Protein AF-A0A0B8Q666-F1 (afdb_monomer_lite)

Secondary structure (DSSP, 8-state):
----------------TT-EEEEESSGGGGGGGGSTTEEEEEE-PPPPHHHHHHHHHHHHH-TT-EEEEEE-GGGHHHHHHHHTTT-S-HHHHHHHHHHHHHHHHHTT-S-EEEEEEEE-SPPP-------SS--EEEE-SS-SSSS---EEEEEE-

pLDDT: mean 77.63, std 21.05, range [31.06, 95.81]

Organism: NCBI:txid1481914

Sequence (157 aa):
MTNLATTEQALDTDLSENSTFAIGESPATLSDIYKEGTNIAVWKRPVHSELESAVDDFLAANPNFEKSLVVTPDELAEELIKVSNGTAPKPLVQDIELLVEMFSCLFELKKVGVRLTSLDVAMCPRFHVDHVPCRLVSTYHGVAPSGWHTQMWTELN

Radius of gyration: 20.59 Å; chains: 1; bounding box: 36×51×74 Å

InterPro domains:
  IPR014955 Protein of unknown function DUF1826 [PF08856] (25-146)

Structure (mmCIF, N/CA/C/O backbone):
data_AF-A0A0B8Q666-F1
#
_entry.id   AF-A0A0B8Q666-F1
#
loop_
_atom_site.group_PDB
_atom_site.id
_atom_site.type_symbol
_atom_site.label_atom_id
_atom_site.label_alt_id
_atom_site.label_comp_id
_atom_site.label_asym_id
_atom_site.label_entity_id
_atom_site.label_seq_id
_atom_site.pdbx_PDB_ins_code
_atom_site.Cartn_x
_atom_site.Cartn_y
_atom_site.Cartn_z
_atom_site.occupancy
_atom_site.B_iso_or_equiv
_atom_site.auth_seq_id
_atom_site.auth_comp_id
_atom_site.auth_asym_id
_atom_site.auth_atom_id
_atom_site.pdbx_PDB_model_num
ATOM 1 N N . MET A 1 1 ? -19.193 -40.852 56.423 1.00 37.38 1 MET A N 1
ATOM 2 C CA . MET A 1 1 ? -17.754 -40.564 56.275 1.00 37.38 1 MET A CA 1
ATOM 3 C C . MET A 1 1 ? -17.615 -39.387 55.336 1.00 37.38 1 MET A C 1
ATOM 5 O O . MET A 1 1 ? -18.378 -39.277 54.388 1.00 37.38 1 MET A O 1
ATOM 9 N N . THR A 1 2 ? -16.746 -38.479 55.737 1.00 34.31 2 THR A N 1
ATOM 10 C CA . THR A 1 2 ? -16.604 -37.077 55.352 1.00 34.31 2 THR A CA 1
ATOM 11 C C . THR A 1 2 ? -15.705 -36.895 54.121 1.00 34.31 2 THR A C 1
ATOM 13 O O . THR A 1 2 ? -14.897 -37.777 53.840 1.00 34.31 2 THR A O 1
ATOM 16 N N . ASN A 1 3 ? -15.777 -35.681 53.551 1.00 31.06 3 ASN A N 1
ATOM 17 C CA . ASN A 1 3 ? -14.764 -34.943 52.764 1.00 31.06 3 ASN A CA 1
ATOM 18 C C . ASN A 1 3 ? -14.725 -35.179 51.247 1.00 31.06 3 ASN A C 1
ATOM 20 O O . ASN A 1 3 ? -14.894 -36.302 50.799 1.00 31.06 3 ASN A O 1
ATOM 24 N N . LEU A 1 4 ? -14.401 -34.202 50.391 1.00 36.69 4 LEU A N 1
ATOM 25 C CA . LEU A 1 4 ? -14.348 -32.723 50.385 1.00 36.69 4 LEU A CA 1
ATOM 26 C C . LEU A 1 4 ? -14.045 -32.347 48.913 1.00 36.69 4 LEU A C 1
ATOM 28 O O . LEU A 1 4 ? -13.553 -33.175 48.152 1.00 36.69 4 LEU A O 1
ATOM 32 N N . ALA A 1 5 ? -14.364 -31.107 48.555 1.00 40.53 5 ALA A N 1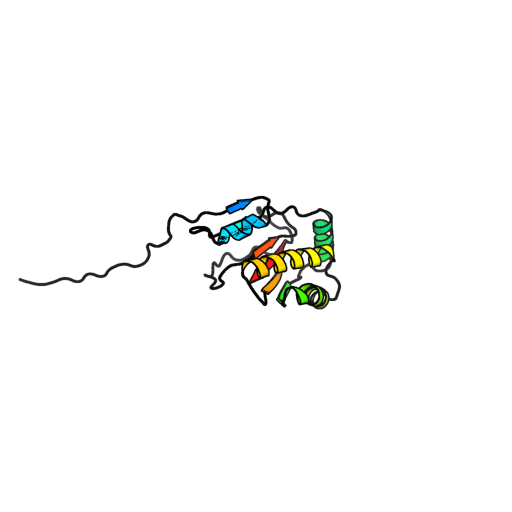
ATOM 33 C CA . ALA A 1 5 ? -14.154 -30.421 47.278 1.00 40.53 5 ALA A CA 1
ATOM 34 C C . ALA A 1 5 ? -12.832 -30.696 46.529 1.00 40.53 5 ALA A C 1
ATOM 36 O O . ALA A 1 5 ? -11.796 -30.791 47.175 1.00 40.53 5 ALA A O 1
ATOM 37 N N . THR A 1 6 ? -12.882 -30.603 45.190 1.00 33.69 6 THR A N 1
ATOM 38 C CA . THR A 1 6 ? -11.981 -29.723 44.418 1.00 33.69 6 THR A CA 1
ATOM 39 C C . THR A 1 6 ? -12.714 -29.175 43.191 1.00 33.69 6 THR A C 1
ATOM 41 O O . THR A 1 6 ? -13.216 -29.920 42.353 1.00 33.69 6 THR A O 1
ATOM 44 N N . THR A 1 7 ? -12.774 -27.849 43.137 1.00 42.53 7 THR A N 1
ATOM 45 C CA . THR A 1 7 ? -13.121 -27.001 41.995 1.00 42.53 7 THR A CA 1
ATOM 46 C C . THR A 1 7 ? -11.865 -26.769 41.156 1.00 42.53 7 THR A C 1
ATOM 48 O O . THR A 1 7 ? -10.872 -26.333 41.723 1.00 42.53 7 THR A O 1
ATOM 51 N N . GLU A 1 8 ? -11.935 -26.959 39.839 1.00 38.91 8 GLU A N 1
ATOM 52 C CA . GLU A 1 8 ? -11.055 -26.345 38.819 1.00 38.91 8 GLU A CA 1
ATOM 53 C C . GLU A 1 8 ? -11.942 -26.182 37.566 1.00 38.91 8 GLU A C 1
ATOM 55 O O . GLU A 1 8 ? -12.291 -27.161 36.919 1.00 38.91 8 GLU A O 1
ATOM 60 N N . GLN A 1 9 ? -12.705 -25.101 37.393 1.00 34.03 9 GLN A N 1
ATOM 61 C CA . GLN A 1 9 ? -12.351 -23.761 36.904 1.00 34.03 9 GLN A CA 1
ATOM 62 C C . GLN A 1 9 ? -11.555 -23.728 35.581 1.00 34.03 9 GLN A C 1
ATOM 64 O O . GLN A 1 9 ? -10.336 -23.795 35.575 1.00 34.03 9 GLN A O 1
ATOM 69 N N . ALA A 1 10 ? -12.336 -23.581 34.501 1.00 41.12 10 ALA A N 1
ATOM 70 C CA . ALA A 1 10 ? -12.175 -22.739 33.306 1.00 41.12 10 ALA A CA 1
ATOM 71 C C . ALA A 1 10 ? -10.825 -22.664 32.571 1.00 41.12 10 ALA A C 1
ATOM 73 O O . ALA A 1 10 ? -9.843 -22.177 33.115 1.00 41.12 10 ALA A O 1
ATOM 74 N N . LEU A 1 11 ? -10.871 -22.926 31.259 1.00 33.66 11 LEU A N 1
ATOM 75 C CA . LEU A 1 11 ? -10.237 -22.078 30.246 1.00 33.66 11 LEU A CA 1
ATOM 76 C C . LEU A 1 11 ? -10.885 -22.308 28.873 1.00 33.66 11 LEU A C 1
ATOM 78 O O . LEU A 1 11 ? -11.288 -23.421 28.546 1.00 33.66 11 LEU A O 1
ATOM 82 N N . ASP A 1 12 ? -10.935 -21.222 28.107 1.00 34.91 12 ASP A N 1
ATOM 83 C CA . ASP A 1 12 ? -11.310 -21.118 26.695 1.00 34.91 12 ASP A CA 1
ATOM 84 C C . ASP A 1 12 ? -12.804 -21.014 26.358 1.00 34.91 12 ASP A C 1
ATOM 86 O O . ASP A 1 12 ? -13.412 -21.799 25.634 1.00 34.91 12 ASP A O 1
ATOM 90 N N . THR A 1 13 ? -13.406 -19.935 26.849 1.00 45.66 13 THR A N 1
ATOM 91 C CA . THR A 1 13 ? -14.532 -19.298 26.161 1.00 45.66 13 THR A CA 1
ATOM 92 C C . THR A 1 13 ? -14.262 -17.802 26.110 1.00 45.66 13 THR A C 1
ATOM 94 O O . THR A 1 13 ? -14.717 -17.070 26.980 1.00 45.66 13 THR A O 1
ATOM 97 N N . ASP A 1 14 ? -13.477 -17.354 25.130 1.00 42.47 14 ASP A N 1
ATOM 98 C CA . ASP A 1 14 ? -13.500 -15.946 24.716 1.00 42.47 14 ASP A CA 1
ATOM 99 C C . ASP A 1 14 ? -13.114 -15.780 23.238 1.00 42.47 14 ASP A C 1
ATOM 101 O O . ASP A 1 14 ? -12.112 -15.174 22.871 1.00 42.47 14 ASP A O 1
ATOM 105 N N . LEU A 1 15 ? -13.922 -16.364 22.355 1.00 46.28 15 LEU A N 1
ATOM 106 C CA . LEU A 1 15 ? -14.102 -15.803 21.020 1.00 46.28 15 LEU A CA 1
ATOM 107 C C . LEU A 1 15 ? -15.402 -15.012 21.092 1.00 46.28 15 LEU A C 1
ATOM 109 O O . LEU A 1 15 ? -16.476 -15.555 20.841 1.00 46.28 15 LEU A O 1
ATOM 113 N N . SER A 1 16 ? -15.309 -13.765 21.552 1.00 45.19 16 SER A N 1
ATOM 114 C CA . SER A 1 16 ? -16.461 -12.872 21.649 1.00 45.19 16 SER A CA 1
ATOM 115 C C . SER A 1 16 ? -17.228 -12.827 20.318 1.00 45.19 16 SER A C 1
ATOM 117 O O . SER A 1 16 ? -16.679 -12.551 19.251 1.00 45.19 16 SER A O 1
ATOM 119 N N . GLU A 1 17 ? -18.529 -13.110 20.393 1.00 48.44 17 GLU A N 1
ATOM 120 C CA . GLU A 1 17 ? -19.491 -13.199 19.283 1.00 48.44 17 GLU A CA 1
ATOM 121 C C . GLU A 1 17 ? -19.784 -11.847 18.589 1.00 48.44 17 GLU A C 1
ATOM 123 O O . GLU A 1 17 ? -20.829 -11.684 17.968 1.00 48.44 17 GLU A O 1
ATOM 128 N N . ASN A 1 18 ? -18.878 -10.865 18.656 1.00 49.91 18 ASN A N 1
ATOM 129 C CA . ASN A 1 18 ? -19.129 -9.488 18.215 1.00 49.91 18 ASN A CA 1
ATOM 130 C C . ASN A 1 18 ? -18.019 -8.891 17.330 1.00 49.91 18 ASN A C 1
ATOM 132 O O . ASN A 1 18 ? -17.858 -7.674 17.279 1.00 49.91 18 ASN A O 1
ATOM 136 N N . SER A 1 19 ? -17.269 -9.725 16.601 1.00 56.12 19 SER A N 1
ATOM 137 C CA . SER A 1 19 ? -16.397 -9.250 15.516 1.00 56.12 19 SER A CA 1
ATOM 138 C C . SER A 1 19 ? -17.248 -8.550 14.450 1.00 56.12 19 SER A C 1
ATOM 140 O O . SER A 1 19 ? -17.951 -9.181 13.660 1.00 56.12 19 SER A O 1
ATOM 142 N N . THR A 1 20 ? -17.197 -7.222 14.440 1.00 78.00 20 THR A N 1
ATOM 143 C CA . THR A 1 20 ? -17.767 -6.390 13.385 1.00 78.00 20 THR A CA 1
ATOM 144 C C . THR A 1 20 ? -16.679 -6.038 12.376 1.00 78.00 20 THR A C 1
ATOM 146 O O . THR A 1 20 ? -15.519 -5.853 12.733 1.00 78.00 20 THR A O 1
ATOM 149 N N . PHE A 1 21 ? -17.034 -5.938 11.100 1.00 84.69 21 PHE A N 1
ATOM 150 C CA . PHE A 1 21 ? -16.138 -5.436 10.059 1.00 84.69 21 PHE A CA 1
ATOM 151 C C . PHE A 1 21 ? -16.741 -4.172 9.443 1.00 84.69 21 PHE A C 1
ATOM 153 O O . PHE A 1 21 ? -17.959 -4.065 9.288 1.00 84.69 21 PHE A O 1
ATOM 160 N N . ALA A 1 22 ? -15.894 -3.210 9.087 1.00 89.31 22 ALA A N 1
ATOM 161 C CA . ALA A 1 22 ? -16.301 -1.985 8.408 1.00 89.31 22 ALA A CA 1
ATOM 162 C C . ALA A 1 22 ? -15.971 -2.077 6.915 1.00 89.31 22 ALA A C 1
ATOM 164 O O . ALA A 1 22 ? -14.907 -2.566 6.546 1.00 89.31 22 ALA A O 1
ATOM 165 N N . ILE A 1 23 ? -16.867 -1.606 6.043 1.00 92.94 23 ILE A N 1
ATOM 166 C CA . ILE A 1 23 ? -16.637 -1.539 4.591 1.00 92.94 23 ILE A CA 1
ATOM 167 C C . ILE A 1 23 ? -17.123 -0.191 4.069 1.00 92.94 23 ILE A C 1
ATOM 169 O O . ILE A 1 23 ? -18.244 0.217 4.368 1.00 92.94 23 ILE A O 1
ATOM 173 N N . GLY A 1 24 ? -16.324 0.469 3.233 1.00 91.56 24 GLY A N 1
ATOM 174 C CA . GLY A 1 24 ? -16.698 1.740 2.618 1.00 91.56 24 GLY A CA 1
ATOM 175 C C . GLY A 1 24 ? -15.817 2.110 1.432 1.00 91.56 24 GLY A C 1
ATOM 176 O O . GLY A 1 24 ? -14.807 1.467 1.168 1.00 91.56 24 GLY A O 1
ATOM 177 N N . GLU A 1 25 ? -16.223 3.134 0.687 1.00 92.00 25 GLU A N 1
ATOM 178 C CA . GLU A 1 25 ? -15.541 3.595 -0.538 1.00 92.00 25 GLU A CA 1
ATOM 179 C C . GLU A 1 25 ? -14.528 4.721 -0.266 1.00 92.00 25 GLU A C 1
ATOM 181 O O . GLU A 1 25 ? -13.740 5.093 -1.133 1.00 92.00 25 GLU A O 1
ATOM 186 N N . SER A 1 26 ? -14.521 5.252 0.959 1.00 93.31 26 SER A N 1
ATOM 187 C CA . SER A 1 26 ? -13.632 6.332 1.382 1.00 93.31 26 SER A CA 1
ATOM 188 C C . SER A 1 26 ? -12.424 5.793 2.159 1.00 93.31 26 SER A C 1
ATOM 190 O O . SER A 1 26 ? -12.609 4.918 3.009 1.00 93.31 26 SER A O 1
ATOM 192 N N . PRO A 1 27 ? -11.222 6.378 1.976 1.00 92.06 27 PRO A N 1
ATOM 193 C CA . PRO A 1 27 ? -10.063 6.152 2.844 1.00 92.06 27 PRO A CA 1
ATOM 194 C C . PRO A 1 27 ? -10.380 6.240 4.343 1.00 92.06 27 PRO A C 1
ATOM 196 O O . PRO A 1 27 ? -9.813 5.507 5.149 1.00 92.06 27 PRO A O 1
ATOM 199 N N . ALA A 1 28 ? -11.321 7.116 4.719 1.00 93.81 28 ALA A N 1
ATOM 200 C CA . ALA A 1 28 ? -11.714 7.343 6.108 1.00 93.81 28 ALA A CA 1
ATOM 201 C C . ALA A 1 28 ? -12.255 6.078 6.797 1.00 93.81 28 ALA A C 1
ATOM 203 O O . ALA A 1 28 ? -12.157 5.967 8.017 1.00 93.81 28 ALA A O 1
ATOM 204 N N . THR A 1 29 ? -12.767 5.101 6.036 1.00 93.31 29 THR A N 1
ATOM 205 C CA . THR A 1 29 ? -13.216 3.811 6.576 1.00 93.31 29 THR A CA 1
ATOM 206 C C . THR A 1 29 ? -12.104 3.068 7.311 1.00 93.31 29 THR A C 1
ATOM 208 O O . THR A 1 29 ? -12.404 2.350 8.255 1.00 93.31 29 THR A O 1
ATOM 211 N N . LEU A 1 30 ? -10.827 3.265 6.961 1.00 93.25 30 LEU A N 1
ATOM 212 C CA . LEU A 1 30 ? -9.721 2.628 7.684 1.00 93.25 30 LEU A CA 1
ATOM 213 C C . LEU A 1 30 ? -9.671 3.032 9.166 1.00 93.25 30 LEU A C 1
ATOM 215 O O . LEU A 1 30 ? -9.251 2.231 9.992 1.00 93.25 30 LEU A O 1
ATOM 219 N N . SER A 1 31 ? -10.161 4.226 9.525 1.00 94.25 31 SER A N 1
ATOM 220 C CA . SER A 1 31 ? -10.217 4.670 10.927 1.00 94.25 31 SER A CA 1
ATOM 221 C C . SER A 1 31 ? -11.252 3.933 11.775 1.00 94.25 31 SER A C 1
ATOM 223 O O . SER A 1 31 ? -11.164 3.948 13.003 1.00 94.25 31 SER A O 1
ATOM 225 N N . ASP A 1 32 ? -12.178 3.208 11.144 1.00 92.88 32 ASP A N 1
ATOM 226 C CA . ASP A 1 32 ? -13.140 2.371 11.854 1.00 92.88 32 ASP A CA 1
ATOM 227 C C . ASP A 1 32 ? -12.467 1.211 12.598 1.00 92.88 32 ASP A C 1
ATOM 229 O O . ASP A 1 32 ? -13.090 0.646 13.491 1.00 92.88 32 ASP A O 1
ATOM 233 N N . ILE A 1 33 ? -11.193 0.910 12.313 1.00 91.25 33 ILE A N 1
ATOM 234 C CA . ILE A 1 33 ? -10.390 -0.056 13.078 1.00 91.25 33 ILE A CA 1
ATOM 235 C C . ILE A 1 33 ? -10.261 0.310 14.568 1.00 91.25 33 ILE A C 1
ATOM 237 O O . ILE A 1 33 ? -9.994 -0.555 15.393 1.00 91.25 33 ILE A O 1
ATOM 241 N N . TYR A 1 34 ? -10.489 1.577 14.937 1.00 91.06 34 TYR A N 1
ATOM 242 C CA . TYR A 1 34 ? -10.514 2.024 16.334 1.00 91.06 34 TYR A CA 1
ATOM 243 C C . TYR A 1 34 ? -11.858 1.809 17.038 1.00 91.06 34 TYR A C 1
ATOM 245 O O . TYR A 1 34 ? -11.951 2.013 18.250 1.00 91.06 34 TYR A O 1
ATOM 253 N N . LYS A 1 35 ? -12.920 1.443 16.310 1.00 89.94 35 LYS A N 1
ATOM 254 C CA . LYS A 1 35 ? -14.228 1.176 16.916 1.00 89.94 35 LYS A CA 1
ATOM 255 C C . LYS A 1 35 ? -14.170 -0.141 17.680 1.00 89.94 35 LYS A C 1
ATOM 257 O O . LYS A 1 35 ? -13.700 -1.151 17.161 1.00 89.94 35 LYS A O 1
ATOM 262 N N . GLU A 1 36 ? -14.704 -0.138 18.896 1.00 87.12 36 GLU A N 1
ATOM 263 C CA . GLU A 1 36 ? -14.819 -1.346 19.713 1.00 87.12 36 GLU A CA 1
ATOM 264 C C . GLU A 1 36 ? -15.523 -2.469 18.930 1.00 87.12 36 GLU A C 1
ATOM 266 O O . GLU A 1 36 ? -16.526 -2.234 18.253 1.00 87.12 36 GLU A O 1
ATOM 271 N N . GLY A 1 37 ? -14.956 -3.677 18.972 1.00 86.25 37 GLY A N 1
ATOM 272 C CA . GLY A 1 37 ? -15.446 -4.836 18.218 1.00 86.25 37 GLY A CA 1
ATOM 273 C C . GLY A 1 37 ? -15.029 -4.885 16.742 1.00 86.25 37 GLY A C 1
ATOM 274 O O . GLY A 1 37 ? -15.252 -5.910 16.098 1.00 86.25 37 GLY A O 1
ATOM 275 N N . THR A 1 38 ? -14.393 -3.842 16.191 1.00 87.75 38 THR A N 1
ATOM 276 C CA . THR A 1 38 ? -13.940 -3.846 14.791 1.00 87.75 38 THR A CA 1
ATOM 277 C C . THR A 1 38 ? -12.539 -4.420 14.649 1.00 87.75 38 THR A C 1
ATOM 279 O O . THR A 1 38 ? -11.564 -3.805 15.059 1.00 87.75 38 THR A O 1
ATOM 282 N N . ASN A 1 39 ? -12.428 -5.597 14.032 1.00 87.19 39 ASN A N 1
ATOM 283 C CA . ASN A 1 39 ? -11.142 -6.256 13.769 1.00 87.19 39 ASN A CA 1
ATOM 284 C C . ASN A 1 39 ? -10.677 -6.135 12.310 1.00 87.19 39 ASN A C 1
ATOM 286 O O . ASN A 1 39 ? -9.524 -6.432 12.010 1.00 87.19 39 ASN A O 1
ATOM 290 N N . ILE A 1 40 ? -11.562 -5.718 11.398 1.00 90.56 40 ILE A N 1
ATOM 291 C CA . ILE A 1 40 ? -11.262 -5.541 9.974 1.00 90.56 40 ILE A CA 1
ATOM 292 C C . ILE A 1 40 ? -11.955 -4.273 9.465 1.00 90.56 40 ILE A C 1
ATOM 294 O O . ILE A 1 40 ? -13.170 -4.121 9.603 1.00 90.56 40 ILE A O 1
ATOM 298 N N . ALA A 1 41 ? -11.195 -3.397 8.807 1.00 92.00 41 ALA A N 1
ATOM 299 C CA . ALA A 1 41 ? -11.711 -2.255 8.058 1.00 92.00 41 ALA A CA 1
ATOM 300 C C . ALA A 1 41 ? -11.306 -2.374 6.581 1.00 92.00 41 ALA A C 1
ATOM 302 O O . ALA A 1 41 ? -10.124 -2.456 6.254 1.00 92.00 41 ALA A O 1
ATOM 303 N N . VAL A 1 42 ? -12.290 -2.395 5.681 1.00 93.19 42 VAL A N 1
ATOM 304 C CA . VAL A 1 42 ? -12.103 -2.594 4.240 1.00 93.19 42 VAL A CA 1
ATOM 305 C C . VAL A 1 42 ? -12.420 -1.306 3.495 1.00 93.19 42 VAL A C 1
ATOM 307 O O . VAL A 1 42 ? -13.579 -0.904 3.361 1.00 93.19 42 VAL A O 1
ATOM 310 N N . TRP A 1 43 ? -11.385 -0.687 2.939 1.00 93.44 43 TRP A N 1
ATOM 311 C CA . TRP A 1 43 ? -11.545 0.385 1.967 1.00 93.44 43 TRP A CA 1
ATOM 312 C C . TRP A 1 43 ? -11.659 -0.199 0.552 1.00 93.44 43 TRP A C 1
ATOM 314 O O . TRP A 1 43 ? -10.704 -0.752 0.008 1.00 93.44 43 TRP A O 1
ATOM 324 N N . LYS A 1 44 ? -12.839 -0.063 -0.062 1.00 90.62 44 LYS A N 1
ATOM 325 C CA . LYS A 1 44 ? -13.103 -0.374 -1.475 1.00 90.62 44 LYS A CA 1
ATOM 326 C C . LYS A 1 44 ? -12.498 0.704 -2.365 1.00 90.62 44 LYS A C 1
ATOM 328 O O . LYS A 1 44 ? -13.189 1.581 -2.880 1.00 90.62 44 LYS A O 1
ATOM 333 N N . ARG A 1 45 ? -11.181 0.649 -2.495 1.00 87.12 45 ARG A N 1
ATOM 334 C CA . ARG A 1 45 ? -10.404 1.582 -3.296 1.00 87.12 45 ARG A CA 1
ATOM 335 C C . ARG A 1 45 ? -10.594 1.312 -4.794 1.00 87.12 45 ARG A C 1
ATOM 337 O O . ARG A 1 45 ? -10.493 0.156 -5.204 1.00 87.12 45 ARG A O 1
ATOM 344 N N . PRO A 1 46 ? -10.811 2.344 -5.627 1.00 84.38 46 PRO A N 1
ATOM 345 C CA . PRO A 1 46 ? -10.685 2.191 -7.068 1.00 84.38 46 PRO A CA 1
ATOM 346 C C . PRO A 1 46 ? -9.206 2.027 -7.438 1.00 84.38 46 PRO A C 1
ATOM 348 O O . PRO A 1 46 ? -8.380 2.871 -7.093 1.00 84.38 46 PRO A O 1
ATOM 351 N N . VAL A 1 47 ? -8.874 0.956 -8.154 1.00 82.44 47 VAL A N 1
ATOM 352 C CA . VAL A 1 47 ? -7.567 0.804 -8.802 1.00 82.44 47 VAL A CA 1
ATOM 353 C C . VAL A 1 47 ? -7.726 1.289 -10.241 1.00 82.44 47 VAL A C 1
ATOM 355 O O . VAL A 1 47 ? -8.639 0.871 -10.952 1.00 82.44 47 VAL A O 1
ATOM 358 N N . HIS A 1 48 ? -6.908 2.258 -10.648 1.00 86.06 48 HIS A N 1
ATOM 359 C CA . HIS A 1 48 ? -6.973 2.818 -11.996 1.00 86.06 48 HIS A CA 1
ATOM 360 C C . HIS A 1 48 ? -6.286 1.891 -13.002 1.00 86.06 48 HIS A C 1
ATOM 362 O O . HIS A 1 48 ? -5.244 1.314 -12.701 1.00 86.06 48 HIS A O 1
ATOM 368 N N . SER A 1 49 ? -6.801 1.835 -14.232 1.00 86.31 49 SER A N 1
ATOM 369 C CA . SER A 1 49 ? -6.269 0.966 -15.294 1.00 86.31 49 SER A CA 1
ATOM 370 C C . SER A 1 49 ? -4.795 1.225 -15.637 1.00 86.31 49 SER A C 1
ATOM 372 O O . SER A 1 49 ? -4.101 0.323 -16.090 1.00 86.31 49 SER A O 1
ATOM 374 N N . GLU A 1 50 ? -4.304 2.454 -15.438 1.00 90.38 50 GLU A N 1
ATOM 375 C CA . GLU A 1 50 ? -2.882 2.789 -15.613 1.00 90.38 50 GLU A CA 1
ATOM 376 C C . GLU A 1 50 ? -1.998 2.068 -14.588 1.00 90.38 50 GLU A C 1
ATOM 378 O O . GLU A 1 50 ? -0.947 1.540 -14.945 1.00 90.38 50 GLU A O 1
ATOM 383 N N . LEU A 1 51 ? -2.436 2.017 -13.326 1.00 90.31 51 LEU A N 1
ATOM 384 C CA . LEU A 1 51 ? -1.729 1.307 -12.266 1.00 90.31 51 LEU A CA 1
ATOM 385 C C . LEU A 1 51 ? -1.763 -0.203 -12.512 1.00 90.31 51 LEU A C 1
ATOM 387 O O . LEU A 1 51 ? -0.719 -0.839 -12.420 1.00 90.31 51 LEU A O 1
ATOM 391 N N . GLU A 1 52 ? -2.926 -0.752 -12.873 1.00 89.75 52 GLU A N 1
ATOM 392 C CA . GLU A 1 52 ? -3.064 -2.177 -13.206 1.00 89.75 52 GLU A CA 1
ATOM 393 C C . GLU A 1 52 ? -2.112 -2.571 -14.342 1.00 89.75 52 GLU A C 1
ATOM 395 O O . GLU A 1 52 ? -1.252 -3.425 -14.152 1.00 89.75 52 GLU A O 1
ATOM 400 N N . SER A 1 53 ? -2.167 -1.870 -15.481 1.00 90.62 53 SER A N 1
ATOM 401 C CA . SER A 1 53 ? -1.301 -2.164 -16.631 1.00 90.62 53 SER A CA 1
ATOM 402 C C . SER A 1 53 ? 0.187 -2.034 -16.297 1.00 90.62 53 SER A C 1
ATOM 404 O O . SER A 1 53 ? 0.997 -2.827 -16.770 1.00 90.62 53 SER A O 1
ATOM 406 N N . ALA A 1 54 ? 0.566 -1.038 -15.493 1.00 92.25 54 ALA A N 1
ATOM 407 C CA . ALA A 1 54 ? 1.957 -0.855 -15.103 1.00 92.25 54 ALA A CA 1
ATOM 408 C C . ALA A 1 54 ? 2.454 -1.993 -14.196 1.00 92.25 54 ALA A C 1
ATOM 410 O O . ALA A 1 54 ? 3.605 -2.419 -14.310 1.00 92.25 54 ALA A O 1
ATOM 411 N N . VAL A 1 55 ? 1.596 -2.487 -13.299 1.00 91.69 55 VAL A N 1
ATOM 412 C CA . VAL A 1 55 ? 1.897 -3.636 -12.437 1.00 91.69 55 VAL A CA 1
ATOM 413 C C . VAL A 1 55 ? 1.991 -4.920 -13.259 1.00 91.69 55 VAL A C 1
ATOM 415 O O . VAL A 1 55 ? 2.904 -5.708 -13.014 1.00 91.69 55 VAL A O 1
ATOM 418 N N . ASP A 1 56 ? 1.134 -5.103 -14.262 1.00 90.19 56 ASP A N 1
ATOM 419 C CA . ASP A 1 56 ? 1.174 -6.261 -15.165 1.00 90.19 56 ASP A CA 1
ATOM 420 C C . ASP A 1 56 ? 2.509 -6.355 -15.901 1.00 90.19 56 ASP A C 1
ATOM 422 O O . ASP A 1 56 ? 3.183 -7.389 -15.852 1.00 90.19 56 ASP A O 1
ATOM 426 N N . ASP A 1 57 ? 2.936 -5.253 -16.521 1.00 91.56 57 ASP A N 1
ATOM 427 C CA . ASP A 1 57 ? 4.215 -5.175 -17.228 1.00 91.56 57 ASP A CA 1
ATOM 428 C C . ASP A 1 57 ? 5.397 -5.413 -16.276 1.00 91.56 57 ASP A C 1
ATOM 430 O O . ASP A 1 57 ? 6.355 -6.125 -16.601 1.00 91.56 57 ASP A O 1
ATOM 434 N N . PHE A 1 58 ? 5.322 -4.853 -15.065 1.00 92.19 58 PHE A N 1
ATOM 435 C CA . PHE A 1 58 ? 6.347 -5.026 -14.043 1.00 92.19 58 PHE A CA 1
ATOM 436 C C . PHE A 1 58 ? 6.472 -6.482 -13.582 1.00 92.19 58 PHE A C 1
ATOM 438 O O . PHE A 1 58 ? 7.591 -6.989 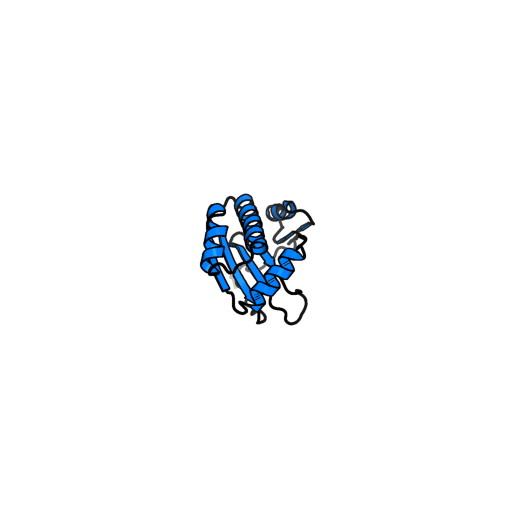-13.472 1.00 92.19 58 PHE A O 1
ATOM 445 N N . LEU A 1 59 ? 5.351 -7.166 -13.346 1.00 90.38 59 LEU A N 1
ATOM 446 C CA . LEU A 1 59 ? 5.319 -8.571 -12.939 1.00 90.38 59 LEU A CA 1
ATOM 447 C C . LEU A 1 59 ? 5.741 -9.507 -14.075 1.00 90.38 59 LEU A C 1
ATOM 449 O O . LEU A 1 59 ? 6.430 -10.492 -13.817 1.00 90.38 59 LEU A O 1
ATOM 453 N N . ALA A 1 60 ? 5.401 -9.190 -15.328 1.00 89.12 60 ALA A N 1
ATOM 454 C CA . ALA A 1 60 ? 5.876 -9.939 -16.490 1.00 89.12 60 ALA A CA 1
ATOM 455 C C . ALA A 1 60 ? 7.411 -9.898 -16.608 1.00 89.12 60 ALA A C 1
ATOM 457 O O . ALA A 1 60 ? 8.037 -10.901 -16.960 1.00 89.12 60 ALA A O 1
ATOM 458 N N . ALA A 1 61 ? 8.026 -8.760 -16.272 1.00 90.44 61 ALA A N 1
ATOM 459 C CA . ALA A 1 61 ? 9.478 -8.611 -16.221 1.00 90.44 61 ALA A CA 1
ATOM 460 C C . ALA A 1 61 ? 10.111 -9.183 -14.934 1.00 90.44 61 ALA A C 1
ATOM 462 O O . ALA A 1 61 ? 11.269 -9.603 -14.957 1.00 90.44 61 ALA A O 1
ATOM 463 N N . ASN A 1 62 ? 9.368 -9.217 -13.821 1.00 88.69 62 ASN A N 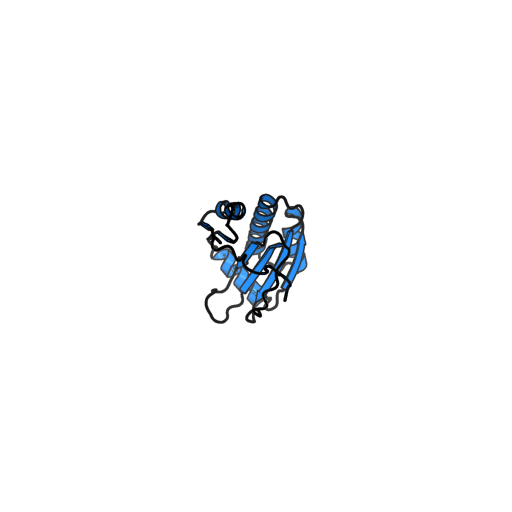1
ATOM 464 C CA . ASN A 1 62 ? 9.854 -9.599 -12.491 1.00 88.69 62 ASN A CA 1
ATOM 465 C C . ASN A 1 62 ? 8.914 -10.616 -11.802 1.00 88.69 62 ASN A C 1
ATOM 467 O O . ASN A 1 62 ? 8.311 -10.300 -10.774 1.00 88.69 62 ASN A O 1
ATOM 471 N N . PRO A 1 63 ? 8.798 -11.857 -12.311 1.00 85.38 63 PRO A N 1
ATOM 472 C CA . PRO A 1 63 ? 7.774 -12.813 -11.868 1.00 85.38 63 PRO A CA 1
ATOM 473 C C . PRO A 1 63 ? 7.926 -13.299 -10.419 1.00 85.38 63 PRO A C 1
ATOM 475 O O . PRO A 1 63 ? 6.955 -13.771 -9.840 1.00 85.38 63 PRO A O 1
ATOM 478 N N . ASN A 1 64 ? 9.126 -13.171 -9.842 1.00 86.50 64 ASN A N 1
ATOM 479 C CA . ASN A 1 64 ? 9.454 -13.567 -8.467 1.00 86.50 64 ASN A CA 1
ATOM 480 C C . ASN A 1 64 ? 9.847 -12.348 -7.615 1.00 86.50 64 ASN A C 1
ATOM 482 O O . ASN A 1 64 ? 10.770 -12.418 -6.799 1.00 86.50 64 ASN A O 1
ATOM 486 N N . PHE A 1 65 ? 9.244 -11.188 -7.881 1.00 88.81 65 PHE A N 1
ATOM 487 C CA . PHE A 1 65 ? 9.54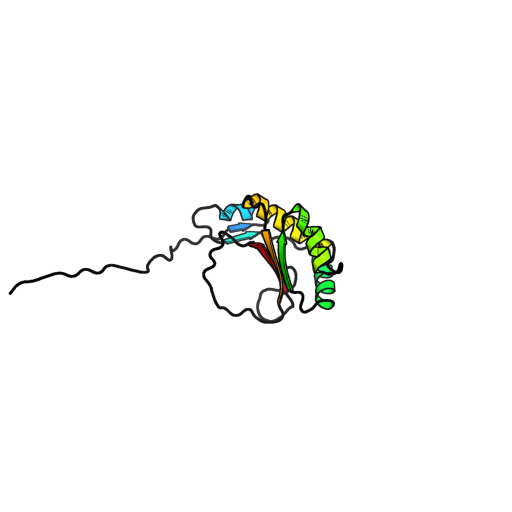0 -9.975 -7.136 1.00 88.81 65 PHE A CA 1
ATOM 488 C C . PHE A 1 65 ? 9.077 -10.111 -5.680 1.00 88.81 65 PHE A C 1
ATOM 490 O O . PHE A 1 65 ? 7.889 -10.046 -5.369 1.00 88.81 65 PHE A O 1
ATOM 497 N N . GLU A 1 66 ? 10.041 -10.249 -4.773 1.00 90.56 66 GLU A N 1
ATOM 498 C CA . GLU A 1 66 ? 9.817 -10.204 -3.332 1.00 90.56 66 GLU A CA 1
ATOM 499 C C . GLU A 1 66 ? 10.778 -9.205 -2.687 1.00 90.56 66 GLU A C 1
ATOM 501 O O . GLU A 1 66 ? 11.996 -9.270 -2.888 1.00 90.56 66 GLU A O 1
ATOM 506 N N . LYS A 1 67 ? 10.232 -8.266 -1.909 1.00 91.88 67 LYS A N 1
ATOM 507 C CA . LYS A 1 67 ? 10.989 -7.279 -1.134 1.00 91.88 67 LYS A CA 1
ATOM 508 C C . LYS A 1 67 ? 10.353 -7.067 0.228 1.00 91.88 67 LYS A C 1
ATOM 510 O O . LYS A 1 67 ? 9.137 -7.009 0.346 1.00 91.88 67 LYS A O 1
ATOM 515 N N . SER A 1 68 ? 11.191 -6.907 1.245 1.00 92.50 68 SER A N 1
ATOM 516 C CA . SER A 1 68 ? 10.778 -6.516 2.590 1.00 92.50 68 SER A CA 1
ATOM 517 C C . SER A 1 68 ? 11.670 -5.376 3.054 1.00 92.50 68 SER A C 1
ATOM 519 O O . SER A 1 68 ? 12.895 -5.497 3.012 1.00 92.50 68 SER A O 1
ATOM 521 N N . LEU A 1 69 ? 11.058 -4.277 3.472 1.00 92.44 69 LEU A N 1
ATOM 522 C CA . LEU A 1 69 ? 11.718 -3.019 3.806 1.00 92.44 69 LEU A CA 1
ATOM 523 C C . LEU A 1 69 ? 11.193 -2.517 5.150 1.00 92.44 69 LEU A C 1
ATOM 525 O O . LEU A 1 69 ? 10.079 -2.849 5.538 1.00 92.44 69 LEU A O 1
ATOM 529 N N . VAL A 1 70 ? 11.974 -1.691 5.840 1.00 94.06 70 VAL A N 1
ATOM 530 C CA . VAL A 1 70 ? 11.491 -0.871 6.956 1.00 94.06 70 VAL A CA 1
ATOM 531 C C . VAL A 1 70 ? 11.908 0.555 6.649 1.00 94.06 70 VAL A C 1
ATOM 533 O O . VAL A 1 70 ? 13.102 0.848 6.636 1.00 94.06 70 VAL A O 1
ATOM 536 N N . VAL A 1 71 ? 10.934 1.415 6.382 1.00 94.31 71 VAL A N 1
ATOM 537 C CA . VAL A 1 71 ? 11.158 2.756 5.827 1.00 94.31 71 VAL A CA 1
ATOM 538 C C . VAL A 1 71 ? 10.346 3.792 6.585 1.00 94.31 71 VAL A C 1
ATOM 540 O O . VAL A 1 71 ? 9.328 3.464 7.198 1.00 94.31 71 VAL A O 1
ATOM 543 N N . THR A 1 72 ? 10.791 5.044 6.569 1.00 94.56 72 THR A N 1
ATOM 544 C CA . THR A 1 72 ? 9.891 6.170 6.845 1.00 94.56 72 THR A CA 1
ATOM 545 C C . THR A 1 72 ? 9.032 6.449 5.599 1.00 94.56 72 THR A C 1
ATOM 547 O O . THR A 1 72 ? 9.415 6.028 4.503 1.00 94.56 72 THR A O 1
ATOM 550 N N . PRO A 1 73 ? 7.892 7.152 5.725 1.00 92.50 73 PRO A N 1
ATOM 551 C CA . PRO A 1 73 ? 7.121 7.581 4.556 1.00 92.50 73 PRO A CA 1
ATOM 552 C C . PRO A 1 7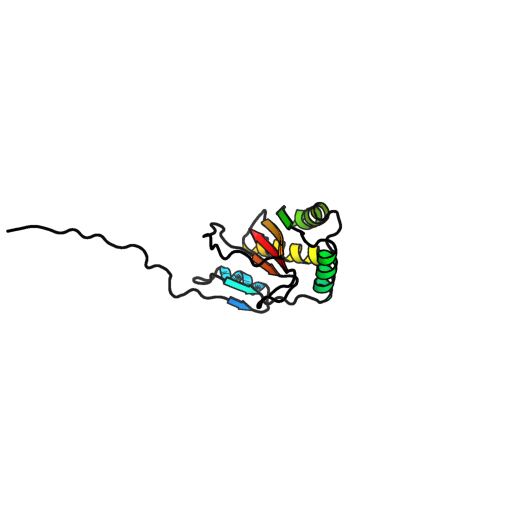3 ? 7.973 8.362 3.541 1.00 92.50 73 PRO A C 1
ATOM 554 O O . PRO A 1 73 ? 7.943 8.045 2.358 1.00 92.50 73 PRO A O 1
ATOM 557 N N . ASP A 1 74 ? 8.827 9.272 4.022 1.00 93.69 74 ASP A N 1
ATOM 558 C CA . ASP A 1 74 ? 9.687 10.118 3.180 1.00 93.69 74 ASP A CA 1
ATOM 559 C C . ASP A 1 74 ? 10.780 9.334 2.418 1.00 93.69 74 ASP A C 1
ATOM 561 O O . ASP A 1 74 ? 11.244 9.769 1.366 1.00 93.69 74 ASP A O 1
ATOM 565 N N . GLU A 1 75 ? 11.229 8.190 2.948 1.00 95.00 75 GLU A N 1
ATOM 566 C CA . GLU A 1 75 ? 12.294 7.361 2.353 1.00 95.00 75 GLU A CA 1
ATOM 567 C C . GLU A 1 75 ? 11.756 6.303 1.377 1.00 95.00 75 GLU A C 1
ATOM 569 O O . GLU A 1 75 ? 12.522 5.709 0.611 1.00 95.00 75 GLU A O 1
ATOM 574 N N . LEU A 1 76 ? 10.448 6.028 1.410 1.00 93.94 76 LEU A N 1
ATOM 575 C CA . LEU A 1 76 ? 9.857 4.883 0.726 1.00 93.94 76 LEU A CA 1
ATOM 576 C C . LEU A 1 76 ? 10.131 4.902 -0.778 1.00 93.94 76 LEU A C 1
ATOM 578 O O . LEU A 1 76 ? 10.551 3.881 -1.325 1.00 93.94 76 LEU A O 1
ATOM 582 N N . ALA A 1 77 ? 9.864 6.022 -1.453 1.00 94.44 77 ALA A N 1
ATOM 583 C CA . ALA A 1 77 ? 9.985 6.092 -2.904 1.00 94.44 77 ALA A CA 1
ATOM 584 C C . ALA A 1 77 ? 11.421 5.790 -3.362 1.00 94.44 77 ALA A C 1
ATOM 586 O O . ALA A 1 77 ? 11.629 5.001 -4.287 1.00 94.44 77 ALA A O 1
ATOM 587 N N . GLU A 1 78 ? 12.415 6.363 -2.678 1.00 95.69 78 GLU A N 1
ATOM 588 C CA . GLU A 1 78 ? 13.829 6.129 -2.972 1.00 95.69 78 GLU A CA 1
ATOM 589 C C . GLU A 1 78 ? 14.215 4.664 -2.738 1.00 95.69 78 GLU A C 1
ATOM 591 O O . GLU A 1 78 ? 14.802 4.028 -3.620 1.00 95.69 78 GLU A O 1
ATOM 596 N N . GLU A 1 79 ? 13.845 4.093 -1.589 1.00 95.81 79 GLU A N 1
ATOM 597 C CA . GLU A 1 79 ? 14.170 2.702 -1.280 1.00 95.81 79 GLU A CA 1
ATOM 598 C C . GLU A 1 79 ? 13.448 1.726 -2.221 1.00 95.81 79 GLU A C 1
ATOM 600 O O . GLU A 1 79 ? 14.074 0.776 -2.690 1.00 95.81 79 GLU A O 1
ATOM 605 N N . LEU A 1 80 ? 12.189 1.972 -2.602 1.00 94.25 80 LEU A N 1
ATOM 606 C CA . LEU A 1 80 ? 11.465 1.148 -3.580 1.00 94.25 80 LEU A CA 1
ATOM 607 C C . LEU A 1 80 ? 12.132 1.152 -4.956 1.00 94.25 80 LEU A C 1
ATOM 609 O O . LEU A 1 80 ? 12.319 0.091 -5.564 1.00 94.25 80 LEU A O 1
ATOM 613 N N . ILE A 1 81 ? 12.529 2.326 -5.448 1.00 94.50 81 ILE A N 1
ATOM 614 C CA . ILE A 1 81 ? 13.257 2.459 -6.715 1.00 94.50 81 ILE A CA 1
ATOM 615 C C . ILE A 1 81 ? 14.585 1.704 -6.625 1.00 94.50 81 ILE A C 1
ATOM 617 O O . ILE A 1 81 ? 14.927 0.927 -7.515 1.00 94.50 81 ILE A O 1
ATOM 621 N N . LYS A 1 82 ? 15.322 1.861 -5.527 1.00 94.38 82 LYS A N 1
ATOM 622 C CA . LYS A 1 82 ? 16.607 1.191 -5.312 1.00 94.38 82 LYS A CA 1
ATOM 623 C C . LYS A 1 82 ? 16.472 -0.328 -5.258 1.00 94.38 82 LYS A C 1
ATOM 625 O O . LYS A 1 82 ? 17.204 -1.026 -5.959 1.00 94.38 82 LYS A O 1
ATOM 630 N N . VAL A 1 83 ? 15.534 -0.865 -4.475 1.00 93.00 83 VAL A N 1
ATOM 631 C CA . VAL A 1 83 ? 15.386 -2.321 -4.322 1.00 93.00 83 VAL A CA 1
ATOM 632 C C . VAL A 1 83 ? 14.763 -3.006 -5.534 1.00 93.00 83 VAL A C 1
ATOM 634 O O . VAL A 1 83 ? 14.903 -4.224 -5.671 1.00 93.00 83 VAL A O 1
ATOM 637 N N . SER A 1 84 ? 14.098 -2.241 -6.399 1.00 91.75 84 SER A N 1
ATOM 638 C CA . SER A 1 84 ? 13.619 -2.680 -7.711 1.00 91.75 84 SER A CA 1
ATOM 639 C C . SER A 1 84 ? 14.630 -2.433 -8.832 1.00 91.75 84 SER A C 1
ATOM 641 O O . SER A 1 84 ? 14.298 -2.629 -9.998 1.00 91.75 84 SER A O 1
ATOM 643 N N . ASN A 1 85 ? 15.857 -1.994 -8.527 1.00 91.94 85 ASN A N 1
ATOM 644 C CA . ASN A 1 85 ? 16.880 -1.667 -9.525 1.00 91.94 85 ASN A CA 1
ATOM 645 C C . ASN A 1 85 ? 16.393 -0.639 -10.570 1.00 91.94 85 ASN A C 1
ATOM 647 O O . ASN A 1 85 ? 16.783 -0.691 -11.735 1.00 91.94 85 ASN A O 1
ATOM 651 N N . GLY A 1 86 ? 15.517 0.280 -10.160 1.00 92.19 86 GLY A N 1
ATOM 652 C CA . GLY A 1 86 ? 14.914 1.301 -11.014 1.00 92.19 86 GLY A CA 1
ATOM 653 C C . GLY A 1 86 ? 13.807 0.794 -11.937 1.00 92.19 86 GLY A C 1
ATOM 654 O O . GLY A 1 86 ? 13.378 1.539 -12.813 1.00 92.19 86 GLY A O 1
ATOM 655 N N . THR A 1 87 ? 13.355 -0.452 -11.774 1.00 92.62 87 THR A N 1
ATOM 656 C CA . THR A 1 87 ? 12.336 -1.057 -12.647 1.00 92.62 87 THR A CA 1
ATOM 657 C C . THR A 1 87 ? 10.911 -0.906 -12.121 1.00 92.62 87 THR A C 1
ATOM 659 O O . THR A 1 87 ? 9.976 -1.102 -12.895 1.00 92.62 87 THR A O 1
ATOM 662 N N . ALA A 1 88 ? 10.720 -0.543 -10.843 1.00 92.94 88 ALA A N 1
ATOM 663 C CA . ALA A 1 88 ? 9.382 -0.314 -10.303 1.00 92.94 88 ALA A CA 1
ATOM 664 C C . ALA A 1 88 ? 8.690 0.842 -11.047 1.00 92.94 88 ALA A C 1
ATOM 666 O O . ALA A 1 88 ? 9.251 1.940 -11.142 1.00 92.94 88 ALA A O 1
ATOM 667 N N . PRO A 1 89 ? 7.470 0.630 -11.563 1.00 94.94 89 PRO A N 1
ATOM 668 C CA . PRO A 1 89 ? 6.762 1.658 -12.299 1.00 94.94 89 PRO A CA 1
ATOM 669 C C . PRO A 1 89 ? 6.310 2.782 -11.365 1.00 94.94 89 PRO A C 1
ATOM 671 O O . PRO A 1 89 ? 5.878 2.553 -10.235 1.00 94.94 89 PRO A O 1
ATOM 674 N N . LYS A 1 90 ? 6.362 4.020 -11.863 1.00 95.00 90 LYS A N 1
ATOM 675 C CA . LYS A 1 90 ? 6.009 5.213 -11.084 1.00 95.00 90 LYS A CA 1
ATOM 676 C C . LYS A 1 90 ? 4.597 5.152 -10.468 1.00 95.00 90 LYS A C 1
ATOM 678 O O . LYS A 1 90 ? 4.508 5.457 -9.280 1.00 95.00 90 LYS A O 1
ATOM 683 N N . PRO A 1 91 ? 3.531 4.731 -11.186 1.00 94.56 91 PRO A N 1
ATOM 684 C CA . PRO A 1 91 ? 2.201 4.604 -10.587 1.00 94.56 91 PRO A CA 1
ATOM 685 C C . PRO A 1 91 ? 2.175 3.695 -9.355 1.00 94.56 91 PRO A C 1
ATOM 687 O O . PRO A 1 91 ? 1.538 4.032 -8.366 1.00 94.56 91 PRO A O 1
ATOM 690 N N . LEU A 1 92 ? 2.911 2.579 -9.381 1.00 94.00 92 LEU A N 1
ATOM 691 C CA . LEU A 1 92 ? 2.995 1.647 -8.255 1.00 94.00 92 LEU A CA 1
ATOM 692 C C . LEU A 1 92 ? 3.720 2.262 -7.058 1.00 94.00 92 LEU A C 1
ATOM 694 O O . LEU A 1 92 ? 3.258 2.128 -5.931 1.00 94.00 92 LEU A O 1
ATOM 698 N N . VAL A 1 93 ? 4.843 2.947 -7.296 1.00 95.44 93 VAL A N 1
ATOM 699 C CA . VAL A 1 93 ? 5.603 3.610 -6.224 1.00 95.44 93 VAL A CA 1
ATOM 700 C C . VAL A 1 93 ? 4.740 4.662 -5.527 1.00 95.44 93 VAL A C 1
ATOM 702 O O . VAL A 1 93 ? 4.657 4.655 -4.303 1.00 95.44 93 VAL A O 1
ATOM 705 N N . GLN A 1 94 ? 4.055 5.510 -6.300 1.00 94.75 94 GLN A N 1
ATOM 706 C CA . GLN A 1 94 ? 3.175 6.558 -5.768 1.00 94.75 94 GLN A CA 1
ATOM 707 C C . GLN A 1 94 ? 1.989 5.985 -4.985 1.00 94.75 94 GLN A C 1
ATOM 709 O O . GLN A 1 94 ? 1.549 6.568 -3.998 1.00 94.75 94 GLN A O 1
ATOM 714 N N . ASP A 1 95 ? 1.466 4.840 -5.418 1.00 94.62 95 ASP A N 1
ATOM 715 C CA . ASP A 1 95 ? 0.361 4.186 -4.732 1.00 94.62 95 ASP A CA 1
ATOM 716 C C . ASP A 1 95 ? 0.773 3.609 -3.374 1.00 94.62 95 ASP A C 1
ATOM 718 O O . ASP A 1 95 ? 0.106 3.846 -2.367 1.00 94.62 95 ASP A O 1
ATOM 722 N N . ILE A 1 96 ? 1.912 2.906 -3.326 1.00 94.69 96 ILE A N 1
ATOM 723 C CA . ILE A 1 96 ? 2.456 2.367 -2.074 1.00 94.69 96 ILE A CA 1
ATOM 724 C C . ILE A 1 96 ? 2.814 3.516 -1.122 1.00 94.69 96 ILE A C 1
ATOM 726 O O . ILE A 1 96 ? 2.565 3.397 0.074 1.00 94.69 96 ILE A O 1
ATOM 730 N N . GLU A 1 97 ? 3.342 4.629 -1.638 1.00 95.00 97 GLU A N 1
ATOM 731 C CA . GLU A 1 97 ? 3.617 5.853 -0.871 1.00 95.00 97 GLU A CA 1
ATOM 732 C C . GLU A 1 97 ? 2.369 6.397 -0.199 1.00 95.00 97 GLU A C 1
ATOM 734 O O . GLU A 1 97 ? 2.353 6.522 1.024 1.00 95.00 97 GLU A O 1
ATOM 739 N N . LEU A 1 98 ? 1.283 6.566 -0.950 1.00 94.25 98 LEU A N 1
ATOM 740 C CA . LEU A 1 98 ? 0.009 6.994 -0.384 1.00 94.25 98 LEU A CA 1
ATOM 741 C C . LEU A 1 98 ? -0.496 6.035 0.710 1.00 94.25 98 LEU A C 1
ATOM 743 O O . LEU A 1 98 ? -0.952 6.479 1.764 1.00 94.25 98 LEU A O 1
ATOM 747 N N . LEU A 1 99 ? -0.416 4.718 0.490 1.00 94.94 99 LEU A N 1
ATOM 748 C CA . LEU A 1 99 ? -0.858 3.729 1.480 1.00 94.94 99 LEU A CA 1
ATOM 749 C C . LEU A 1 99 ? 0.004 3.750 2.749 1.00 94.94 99 LEU A C 1
ATOM 751 O O . LEU A 1 99 ? -0.534 3.665 3.854 1.00 94.94 99 LEU A O 1
ATOM 755 N N . VAL A 1 100 ? 1.324 3.876 2.602 1.00 94.81 100 VAL A N 1
ATOM 756 C CA . VAL A 1 100 ? 2.268 3.971 3.722 1.00 94.81 100 VAL A CA 1
ATOM 757 C C . VAL A 1 100 ? 2.059 5.268 4.492 1.00 94.81 100 VAL A C 1
ATOM 759 O O . VAL A 1 100 ? 1.982 5.216 5.715 1.00 94.81 100 VAL A O 1
ATOM 762 N N . GLU A 1 101 ? 1.898 6.406 3.817 1.00 94.62 101 GLU A N 1
ATOM 763 C CA . GLU A 1 101 ? 1.583 7.692 4.448 1.00 94.62 101 GLU A CA 1
ATOM 764 C C . GLU A 1 101 ? 0.288 7.614 5.260 1.00 94.62 101 GLU A C 1
ATOM 766 O O . GLU A 1 101 ? 0.263 7.983 6.436 1.00 94.62 101 GLU A O 1
ATOM 771 N N . MET A 1 102 ? -0.782 7.081 4.664 1.00 94.00 102 MET A N 1
ATOM 772 C CA . MET A 1 102 ? -2.070 6.919 5.337 1.00 94.00 102 MET A CA 1
ATOM 773 C C . MET A 1 102 ? -1.969 6.000 6.556 1.00 94.00 102 MET A C 1
ATOM 775 O O . MET A 1 102 ? -2.495 6.334 7.616 1.00 94.00 102 MET A O 1
ATOM 779 N N . PHE A 1 103 ? -1.290 4.859 6.429 1.00 93.81 103 PHE A N 1
ATOM 780 C CA . PHE A 1 103 ? -1.109 3.910 7.529 1.00 93.81 103 PHE A CA 1
ATOM 781 C C . PHE A 1 103 ? -0.246 4.498 8.651 1.00 93.81 103 PHE A C 1
ATOM 783 O O . PHE A 1 103 ? -0.592 4.397 9.828 1.00 93.81 103 PHE A O 1
ATOM 790 N N . SER A 1 104 ? 0.841 5.176 8.282 1.00 92.31 104 SER A N 1
ATOM 791 C CA . SER A 1 104 ? 1.734 5.868 9.208 1.00 92.31 104 SER A CA 1
ATOM 792 C C . SER A 1 104 ? 1.006 6.977 9.962 1.00 92.31 104 SER A C 1
ATOM 794 O O . SER A 1 104 ? 1.209 7.127 11.162 1.00 92.31 104 SER A O 1
ATOM 796 N N . CYS A 1 105 ? 0.136 7.728 9.282 1.00 92.88 105 CYS A N 1
ATOM 797 C CA . CYS A 1 105 ? -0.702 8.753 9.893 1.00 92.88 105 CYS A CA 1
ATOM 798 C C . CYS A 1 105 ? -1.751 8.145 10.828 1.00 92.88 105 CYS A C 1
ATOM 800 O O . CYS A 1 105 ? -1.927 8.641 11.937 1.00 92.88 105 CYS A O 1
ATOM 802 N N . LEU A 1 106 ? -2.410 7.061 10.405 1.00 93.19 106 LEU A N 1
ATOM 803 C CA . LEU A 1 106 ? -3.458 6.410 11.182 1.00 93.19 106 LEU A CA 1
ATOM 804 C C . LEU A 1 106 ? -2.923 5.902 12.525 1.00 93.19 106 LEU A C 1
ATOM 806 O O . LEU A 1 106 ? -3.537 6.169 13.547 1.00 93.19 106 LEU A O 1
ATOM 810 N N . PHE A 1 107 ? -1.762 5.241 12.519 1.00 90.75 107 PHE A N 1
ATOM 811 C CA . PHE A 1 107 ? -1.161 4.612 13.701 1.00 90.75 107 PHE A CA 1
ATOM 812 C C . PHE A 1 107 ? -0.025 5.421 14.352 1.00 90.75 107 PHE A C 1
ATOM 814 O O . PHE A 1 107 ? 0.660 4.905 15.234 1.00 90.75 107 PHE A O 1
ATOM 821 N N . GLU A 1 108 ? 0.198 6.666 13.920 1.00 92.38 108 GLU A N 1
ATOM 822 C CA . GLU A 1 108 ? 1.288 7.543 14.386 1.00 92.38 108 GLU A CA 1
ATOM 823 C C . GLU A 1 108 ? 2.684 6.883 14.322 1.00 92.38 108 GLU A C 1
ATOM 825 O O . GLU A 1 108 ? 3.555 7.078 15.180 1.00 92.38 108 GLU A O 1
ATOM 830 N N . LEU A 1 109 ? 2.914 6.076 13.285 1.00 91.44 109 LEU A N 1
ATOM 831 C CA . LEU A 1 109 ? 4.166 5.350 13.100 1.00 91.44 109 LEU A CA 1
ATOM 832 C C . LEU A 1 109 ? 5.247 6.286 12.555 1.00 91.44 109 LEU A C 1
ATOM 834 O O . LEU A 1 109 ? 4.991 7.164 11.738 1.00 91.44 109 LEU A O 1
ATOM 838 N N . LYS A 1 110 ? 6.491 6.079 12.995 1.00 92.56 110 LYS A N 1
ATOM 839 C CA . LYS A 1 110 ? 7.671 6.751 12.414 1.00 92.56 110 LYS A CA 1
ATOM 840 C C . LYS A 1 110 ? 8.309 5.942 11.294 1.00 92.56 110 LYS A C 1
ATOM 842 O O . LYS A 1 110 ? 9.034 6.488 10.473 1.00 92.56 110 LYS A O 1
ATOM 847 N N . LYS A 1 111 ? 8.111 4.627 11.335 1.00 93.19 111 LYS A N 1
ATOM 848 C CA . LYS A 1 111 ? 8.619 3.659 10.373 1.00 93.19 111 LYS A CA 1
ATOM 849 C C . LYS A 1 111 ? 7.539 2.627 10.130 1.00 93.19 111 LYS A C 1
ATOM 851 O O . LYS A 1 111 ? 6.840 2.260 11.069 1.00 93.19 111 LYS A O 1
ATOM 856 N N . VAL A 1 112 ? 7.465 2.160 8.898 1.00 93.62 112 VAL A N 1
ATOM 857 C CA . VAL A 1 112 ? 6.515 1.153 8.450 1.00 93.62 112 VAL A CA 1
ATOM 858 C C . VAL A 1 112 ? 7.308 0.026 7.802 1.00 93.62 112 VAL A C 1
ATOM 860 O O . VAL A 1 112 ? 8.192 0.263 6.972 1.00 93.62 112 VAL A O 1
ATOM 863 N N . GLY A 1 113 ? 7.034 -1.207 8.213 1.00 93.38 113 GLY A N 1
ATOM 864 C CA . GLY A 1 113 ? 7.496 -2.388 7.505 1.00 93.38 113 GLY A CA 1
ATOM 865 C C . GLY A 1 113 ? 6.690 -2.537 6.223 1.00 93.38 113 GLY A C 1
ATOM 866 O O . GLY A 1 113 ? 5.475 -2.563 6.296 1.00 93.38 113 GLY A O 1
ATOM 867 N N . VAL A 1 114 ? 7.331 -2.636 5.063 1.00 93.50 114 VAL A N 1
ATOM 868 C CA . VAL A 1 114 ? 6.666 -2.821 3.766 1.00 93.50 114 VAL A CA 1
ATOM 869 C C . VAL A 1 114 ? 7.117 -4.143 3.181 1.00 93.50 114 VAL A C 1
ATOM 871 O O . VAL A 1 114 ? 8.301 -4.316 2.887 1.00 93.50 114 VAL A O 1
ATOM 874 N N . ARG A 1 115 ? 6.182 -5.067 2.970 1.00 92.44 115 ARG A N 1
ATOM 875 C CA . ARG A 1 115 ? 6.437 -6.314 2.252 1.00 92.44 115 ARG A CA 1
ATOM 876 C C . ARG A 1 115 ? 5.704 -6.311 0.923 1.00 92.44 115 ARG A C 1
ATOM 878 O O . ARG A 1 115 ? 4.493 -6.157 0.896 1.00 92.44 115 ARG A O 1
ATOM 885 N N . LEU A 1 116 ? 6.453 -6.500 -0.155 1.00 91.00 116 LEU A N 1
ATOM 886 C CA . LEU A 1 116 ? 5.972 -6.654 -1.519 1.00 91.00 116 LEU A CA 1
ATOM 887 C C . LEU A 1 116 ? 6.257 -8.074 -1.977 1.00 91.00 116 LEU A C 1
ATOM 889 O O . LEU A 1 116 ? 7.396 -8.532 -1.879 1.00 91.00 116 LEU A O 1
ATOM 893 N N . THR A 1 117 ? 5.251 -8.786 -2.465 1.00 87.31 117 THR A N 1
ATOM 894 C CA . THR A 1 117 ? 5.438 -10.166 -2.930 1.00 87.31 117 THR A CA 1
ATOM 895 C C . THR A 1 117 ? 4.542 -10.450 -4.121 1.00 87.31 117 THR A C 1
ATOM 897 O O . THR A 1 117 ? 3.337 -10.222 -4.041 1.00 87.31 117 THR A O 1
ATOM 900 N N . SER A 1 118 ? 5.134 -10.953 -5.206 1.00 85.25 118 SER A N 1
ATOM 901 C CA . SER A 1 118 ? 4.429 -11.620 -6.298 1.00 85.25 118 SER A CA 1
ATOM 902 C C . SER A 1 118 ? 4.060 -13.044 -5.872 1.00 85.25 118 SER A C 1
ATOM 904 O O . SER A 1 118 ? 4.940 -13.858 -5.599 1.00 85.25 118 SER A O 1
ATOM 906 N N . LEU A 1 119 ? 2.769 -13.352 -5.798 1.00 74.44 119 LEU A N 1
ATOM 907 C CA . LEU A 1 119 ? 2.274 -14.678 -5.439 1.00 74.44 119 LEU A CA 1
ATOM 908 C C . LEU A 1 119 ? 2.021 -15.511 -6.697 1.00 74.44 119 LEU A C 1
ATOM 910 O O . LEU A 1 119 ? 1.152 -15.172 -7.498 1.00 74.44 119 LEU A O 1
ATOM 914 N N . ASP A 1 120 ? 2.748 -16.616 -6.832 1.00 65.75 120 ASP A N 1
ATOM 915 C CA . ASP A 1 120 ? 2.583 -17.656 -7.855 1.00 65.75 120 ASP A CA 1
ATOM 916 C C . ASP A 1 120 ? 2.045 -18.984 -7.272 1.00 65.75 120 ASP A C 1
ATOM 918 O O . ASP A 1 120 ? 1.548 -19.833 -8.014 1.00 65.75 120 ASP A O 1
ATOM 922 N N . VAL A 1 121 ? 2.081 -19.144 -5.940 1.00 57.91 121 VAL A N 1
ATOM 923 C CA . VAL A 1 121 ? 1.585 -20.310 -5.187 1.00 57.91 121 VAL A CA 1
ATOM 924 C C . VAL A 1 121 ? 0.532 -19.889 -4.144 1.00 57.91 121 VAL A C 1
ATOM 926 O O . VAL A 1 121 ? 0.610 -18.823 -3.536 1.00 57.91 121 VAL A O 1
ATOM 929 N N . ALA A 1 122 ? -0.473 -20.742 -3.917 1.00 53.03 122 ALA A N 1
ATOM 930 C CA . ALA A 1 122 ? -1.486 -20.557 -2.887 1.00 53.03 122 ALA A CA 1
ATOM 931 C C . ALA A 1 122 ? -0.805 -20.519 -1.513 1.00 53.03 122 ALA A C 1
ATOM 933 O O . ALA A 1 122 ? -0.084 -21.450 -1.144 1.00 53.03 122 ALA A O 1
ATOM 934 N N . MET A 1 123 ? -1.033 -19.442 -0.758 1.00 59.72 123 MET A N 1
ATOM 935 C CA . MET A 1 123 ? -0.453 -19.285 0.573 1.00 59.72 123 MET A CA 1
ATOM 936 C C . MET A 1 123 ? -0.903 -20.429 1.496 1.00 59.72 123 MET A C 1
ATOM 938 O O . MET A 1 123 ? -2.069 -20.825 1.516 1.00 59.72 123 MET A O 1
ATOM 942 N N . CYS A 1 124 ? 0.041 -20.988 2.259 1.00 55.62 124 CYS A N 1
ATOM 943 C CA . CYS A 1 124 ? -0.240 -22.049 3.223 1.00 55.62 124 CYS A CA 1
ATOM 944 C C . CYS A 1 124 ? -1.143 -21.492 4.343 1.00 55.62 124 CYS A C 1
ATOM 946 O O . CYS A 1 124 ? -0.800 -20.454 4.909 1.00 55.62 124 CYS A O 1
ATOM 948 N N . PRO A 1 125 ? -2.245 -22.164 4.732 1.00 55.50 125 PRO A N 1
ATOM 949 C CA . PRO A 1 125 ? -3.235 -21.631 5.674 1.00 55.50 125 PRO A CA 1
ATOM 950 C C . PRO A 1 125 ? -2.766 -21.680 7.137 1.00 55.50 125 PRO A C 1
ATOM 952 O O . PRO A 1 125 ? -3.582 -21.812 8.046 1.00 55.50 125 PRO A O 1
ATOM 955 N N . ARG A 1 126 ? -1.453 -21.646 7.406 1.00 50.72 126 ARG A N 1
ATOM 956 C CA . ARG A 1 126 ? -0.964 -21.630 8.788 1.00 50.72 126 ARG A CA 1
ATOM 957 C C . ARG A 1 126 ? -1.255 -20.270 9.402 1.00 50.72 126 ARG A C 1
ATOM 959 O O . ARG A 1 126 ? -0.454 -19.343 9.292 1.00 50.72 126 ARG A O 1
ATOM 966 N N . PHE A 1 127 ? -2.392 -20.198 10.076 1.00 53.34 127 PHE A N 1
ATOM 967 C CA . PHE A 1 127 ? -2.736 -19.118 10.978 1.00 53.34 127 PHE A CA 1
ATOM 968 C C . PHE A 1 127 ? -1.723 -19.101 12.122 1.00 53.34 127 PHE A C 1
ATOM 970 O O . PHE A 1 127 ? -1.702 -19.996 12.965 1.00 53.34 127 PHE A O 1
ATOM 977 N N . HIS A 1 128 ? -0.850 -18.102 12.111 1.00 51.38 128 HIS A N 1
ATOM 978 C CA . HIS A 1 128 ? -0.097 -17.720 13.293 1.00 51.38 128 HIS A CA 1
ATOM 979 C C . HIS A 1 128 ? -0.829 -16.540 13.921 1.00 51.38 128 HIS A C 1
ATOM 981 O O . HIS A 1 128 ? -1.341 -15.677 13.208 1.00 51.38 128 HIS A O 1
ATOM 987 N N . VAL A 1 129 ? -0.900 -16.522 15.251 1.00 54.41 129 VAL A N 1
ATOM 988 C CA . VAL A 1 129 ? -1.363 -15.338 15.974 1.00 54.41 129 VAL A CA 1
ATOM 989 C C . VAL A 1 129 ? -0.261 -14.299 15.864 1.00 54.41 129 VAL A C 1
ATOM 991 O O . VAL A 1 129 ? 0.803 -14.430 16.476 1.00 54.41 129 VAL A O 1
ATOM 994 N N . ASP A 1 130 ? -0.503 -13.297 15.033 1.00 59.41 130 ASP A N 1
ATOM 995 C CA . ASP A 1 130 ? 0.409 -12.183 14.898 1.00 59.41 130 ASP A CA 1
ATOM 996 C C . ASP A 1 130 ? 0.302 -11.261 16.109 1.00 59.41 130 ASP A C 1
ATOM 998 O O . ASP A 1 130 ? -0.790 -10.997 16.604 1.00 59.41 130 ASP A O 1
ATOM 1002 N N . HIS A 1 131 ? 1.445 -10.793 16.600 1.00 57.12 131 HIS A N 1
ATOM 1003 C CA . HIS A 1 131 ? 1.508 -9.865 17.735 1.00 57.12 131 HIS A CA 1
ATOM 1004 C C . HIS A 1 131 ? 1.674 -8.412 17.267 1.00 57.12 131 HIS A C 1
ATOM 1006 O O . HIS A 1 131 ? 2.063 -7.546 18.051 1.00 57.12 131 HIS A O 1
ATOM 1012 N N . VAL A 1 132 ? 1.407 -8.139 15.987 1.00 64.56 132 VAL A N 1
ATOM 1013 C CA . VAL A 1 132 ? 1.358 -6.773 15.462 1.00 64.56 132 VAL A CA 1
ATOM 1014 C C . VAL A 1 132 ? 0.006 -6.121 15.772 1.00 64.56 132 VAL A C 1
ATOM 1016 O O . VAL A 1 132 ? -1.021 -6.799 15.741 1.00 64.56 132 VAL A O 1
ATOM 1019 N N . PRO A 1 133 ? -0.021 -4.808 16.064 1.00 70.00 133 PRO A N 1
ATOM 1020 C CA . PRO A 1 133 ? -1.251 -4.113 16.437 1.00 70.00 133 PRO A CA 1
ATOM 1021 C C . PRO A 1 133 ? -2.262 -4.017 15.285 1.00 70.00 133 PRO A C 1
ATOM 1023 O O . PRO A 1 133 ? -3.463 -4.026 15.534 1.00 70.00 133 PRO A O 1
ATOM 1026 N N . CYS A 1 134 ? -1.798 -3.924 14.035 1.00 84.62 134 CYS A N 1
ATOM 1027 C CA . CYS A 1 134 ? -2.636 -3.918 12.836 1.00 84.62 134 CYS A CA 1
ATOM 1028 C C . CYS A 1 134 ? -1.780 -4.195 11.592 1.00 84.62 134 CYS A C 1
ATOM 1030 O O . CYS A 1 134 ? -0.585 -3.909 11.596 1.00 84.62 134 CYS A O 1
ATOM 1032 N N . ARG A 1 135 ? -2.403 -4.695 10.518 1.00 90.06 135 ARG A N 1
ATOM 1033 C CA . ARG A 1 135 ? -1.796 -4.807 9.183 1.00 90.06 135 ARG A CA 1
ATOM 1034 C C . ARG A 1 135 ? -2.644 -4.106 8.141 1.00 90.06 135 ARG A C 1
ATOM 1036 O O . ARG A 1 135 ? -3.863 -4.266 8.149 1.00 90.06 135 ARG A O 1
ATOM 1043 N N . LEU A 1 136 ? -2.004 -3.385 7.223 1.00 91.06 136 LEU A N 1
ATOM 1044 C CA . LEU A 1 136 ? -2.653 -2.948 5.987 1.00 91.06 136 LEU A CA 1
ATOM 1045 C C . LEU A 1 136 ? -2.265 -3.896 4.860 1.00 91.06 136 LEU A C 1
ATOM 1047 O O . LEU A 1 136 ? -1.084 -4.159 4.646 1.00 91.06 136 LEU A O 1
ATOM 1051 N N . VAL A 1 137 ? -3.274 -4.380 4.143 1.00 91.50 137 VAL A N 1
ATOM 1052 C CA . VAL A 1 137 ? -3.116 -5.304 3.025 1.00 91.50 137 VAL A CA 1
ATOM 1053 C C . VAL A 1 137 ? -3.765 -4.709 1.781 1.00 91.50 137 VAL A C 1
ATOM 1055 O O . VAL A 1 137 ? -4.925 -4.303 1.826 1.00 91.50 137 VAL A O 1
ATOM 1058 N N . SER A 1 138 ? -3.030 -4.686 0.668 1.00 89.38 138 SER A N 1
ATOM 1059 C CA . SER A 1 138 ? -3.536 -4.262 -0.644 1.00 89.38 138 SER A CA 1
ATOM 1060 C C . SER A 1 138 ? -3.071 -5.215 -1.745 1.00 89.38 138 SER A C 1
ATOM 1062 O O . SER A 1 138 ? -1.930 -5.682 -1.725 1.00 89.38 138 SER A O 1
ATOM 1064 N N . THR A 1 139 ? -3.951 -5.489 -2.709 1.00 87.31 139 THR A N 1
ATOM 1065 C CA . THR A 1 139 ? -3.670 -6.314 -3.892 1.00 87.31 139 THR A CA 1
ATOM 1066 C C . THR A 1 139 ? -3.746 -5.442 -5.141 1.00 87.31 139 THR A C 1
ATOM 1068 O O . THR A 1 139 ? -4.740 -4.749 -5.342 1.00 87.31 139 THR A O 1
ATOM 1071 N N . TYR A 1 140 ? -2.710 -5.486 -5.981 1.00 85.50 140 TYR A N 1
ATOM 1072 C CA . TYR A 1 140 ? -2.611 -4.637 -7.180 1.00 85.50 140 TYR A CA 1
ATOM 1073 C C . TYR A 1 140 ? -3.001 -5.323 -8.485 1.00 85.50 140 TYR A C 1
ATOM 1075 O O . TYR A 1 140 ? -3.402 -4.656 -9.430 1.00 85.50 140 TYR A O 1
ATOM 1083 N N . HIS A 1 141 ? -2.850 -6.642 -8.549 1.00 75.88 141 HIS A N 1
ATOM 1084 C CA . HIS A 1 141 ? -3.162 -7.427 -9.733 1.00 75.88 141 HIS A CA 1
ATOM 1085 C C . HIS A 1 141 ? -3.666 -8.812 -9.320 1.00 75.88 141 HIS A C 1
ATOM 1087 O O . HIS A 1 141 ? -3.292 -9.338 -8.268 1.00 75.88 141 HIS A O 1
ATOM 1093 N N . GLY A 1 142 ? -4.513 -9.397 -10.166 1.00 65.62 142 GLY A N 1
ATOM 1094 C CA . GLY A 1 142 ? -5.113 -10.708 -9.970 1.00 65.62 142 GLY A CA 1
ATOM 1095 C C . GLY A 1 142 ? -6.438 -10.658 -9.208 1.00 65.62 142 GLY A C 1
ATOM 1096 O O . GLY A 1 142 ? -6.601 -9.983 -8.195 1.00 65.62 142 GLY A O 1
ATOM 1097 N N . VAL A 1 143 ? -7.404 -11.431 -9.696 1.00 52.34 143 VAL A N 1
ATOM 1098 C CA . VAL A 1 143 ? -8.704 -11.617 -9.049 1.00 52.34 143 VAL A CA 1
ATOM 1099 C C . VAL A 1 143 ? -8.528 -12.548 -7.842 1.00 52.34 143 VAL A C 1
ATOM 1101 O O . VAL A 1 143 ? -8.033 -13.664 -7.989 1.00 52.34 143 VAL A O 1
ATOM 1104 N N . ALA A 1 144 ? -8.949 -12.126 -6.647 1.00 49.62 144 ALA A N 1
ATOM 1105 C CA . ALA A 1 144 ? -9.105 -13.022 -5.496 1.00 49.62 144 ALA A CA 1
ATOM 1106 C C . ALA A 1 144 ? -10.504 -13.674 -5.492 1.00 49.62 144 ALA A C 1
ATOM 1108 O O . ALA A 1 144 ? -11.374 -13.298 -4.710 1.00 49.62 144 ALA A O 1
ATOM 1109 N N . PRO A 1 145 ? -10.776 -14.596 -6.426 1.00 43.44 145 PRO A N 1
ATOM 1110 C CA . PRO A 1 145 ? -11.584 -15.762 -6.092 1.00 43.44 145 PRO A CA 1
ATOM 1111 C C . PRO A 1 145 ? -11.112 -16.981 -6.897 1.00 43.44 145 PRO A C 1
ATOM 1113 O O . PRO A 1 145 ? -11.336 -17.069 -8.099 1.00 43.44 145 PRO A O 1
ATOM 1116 N N . SER A 1 146 ? -10.494 -17.954 -6.224 1.00 37.53 146 SER A N 1
ATOM 1117 C CA . SER A 1 146 ? -10.166 -19.283 -6.770 1.00 37.53 146 SER A CA 1
ATOM 1118 C C . SER A 1 146 ? -9.325 -19.320 -8.064 1.00 37.53 146 SER A C 1
ATOM 1120 O O . SER A 1 146 ? -9.851 -19.277 -9.168 1.00 37.53 146 SER A O 1
ATOM 1122 N N . GLY A 1 147 ? -8.023 -19.586 -7.904 1.00 34.69 147 GLY A N 1
ATOM 1123 C CA . GLY A 1 147 ? -7.223 -20.287 -8.915 1.00 34.69 147 GLY A CA 1
ATOM 1124 C C . GLY A 1 147 ? -6.437 -19.41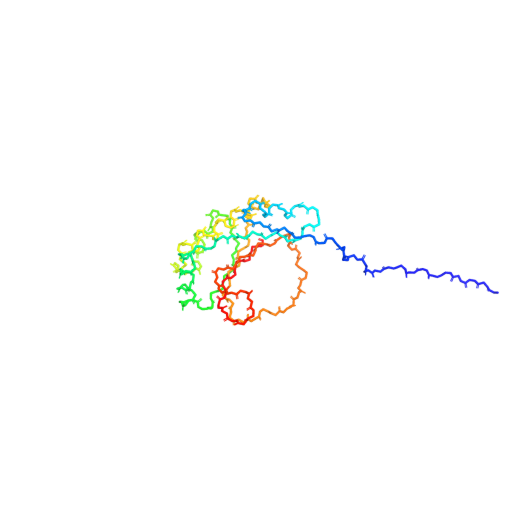8 -9.899 1.00 34.69 147 GLY A C 1
ATOM 1125 O O . GLY A 1 147 ? -6.748 -19.408 -11.080 1.00 34.69 147 GLY A O 1
ATOM 1126 N N . TRP A 1 148 ? -5.336 -18.846 -9.401 1.00 38.03 148 TRP A N 1
ATOM 1127 C CA . TRP A 1 148 ? -4.109 -18.523 -10.151 1.00 38.03 148 TRP A CA 1
ATOM 1128 C C . TRP A 1 148 ? -4.130 -17.311 -11.095 1.00 38.03 148 TRP A C 1
ATOM 1130 O O . TRP A 1 148 ? -4.349 -17.432 -12.294 1.00 38.03 148 TRP A O 1
ATOM 1140 N N . HIS A 1 149 ? -3.730 -16.162 -10.542 1.00 37.62 149 HIS A N 1
ATOM 1141 C CA . HIS A 1 149 ? -3.147 -15.020 -11.256 1.00 37.62 149 HIS A CA 1
ATOM 1142 C C . HIS A 1 149 ? -2.039 -14.429 -10.371 1.00 37.62 149 HIS A C 1
ATOM 1144 O O . HIS A 1 149 ? -2.200 -14.437 -9.154 1.00 37.62 149 HIS A O 1
ATOM 1150 N N . THR A 1 150 ? -0.928 -13.952 -10.944 1.00 36.28 150 THR A N 1
ATOM 1151 C CA . THR A 1 150 ? 0.197 -13.372 -10.185 1.00 36.28 150 THR A CA 1
ATOM 1152 C C . THR A 1 150 ? -0.285 -12.193 -9.349 1.00 36.28 150 THR A C 1
ATOM 1154 O O . THR A 1 150 ? -0.667 -11.177 -9.915 1.00 36.28 150 THR A O 1
ATOM 1157 N N . GLN A 1 151 ? -0.285 -12.301 -8.022 1.00 52.34 151 GLN A N 1
ATOM 1158 C CA . GLN A 1 151 ? -0.779 -11.214 -7.170 1.00 52.34 151 GLN A CA 1
ATOM 1159 C C . GLN A 1 151 ? 0.383 -10.440 -6.578 1.00 52.34 151 GLN A C 1
ATOM 1161 O O . GLN A 1 151 ? 1.221 -11.041 -5.920 1.00 52.34 151 GLN A O 1
ATOM 1166 N N . MET A 1 152 ? 0.423 -9.121 -6.755 1.00 43.75 152 MET A N 1
ATOM 1167 C CA . MET A 1 152 ? 1.315 -8.280 -5.960 1.00 43.75 152 MET A CA 1
ATOM 1168 C C . MET A 1 152 ? 0.585 -7.855 -4.689 1.00 43.75 152 MET A C 1
ATOM 1170 O O . MET A 1 152 ? -0.421 -7.146 -4.755 1.00 43.75 152 MET A O 1
ATOM 1174 N N . TRP A 1 153 ? 1.081 -8.330 -3.550 1.00 49.62 153 TRP A N 1
ATOM 1175 C CA . TRP A 1 153 ? 0.578 -7.988 -2.222 1.00 49.62 153 TRP A CA 1
ATOM 1176 C C . TRP A 1 153 ? 1.497 -6.976 -1.555 1.00 49.62 153 TRP A C 1
ATOM 1178 O O . TRP A 1 153 ? 2.711 -7.177 -1.541 1.00 49.62 153 TRP A O 1
ATOM 1188 N N . THR A 1 154 ? 0.911 -5.924 -0.982 1.00 45.59 154 THR A N 1
ATOM 1189 C CA . THR A 1 154 ? 1.585 -5.060 -0.010 1.00 45.59 154 THR A CA 1
ATOM 1190 C C . THR A 1 154 ? 1.054 -5.367 1.375 1.00 45.59 154 THR A C 1
ATOM 1192 O O . THR A 1 154 ? -0.140 -5.209 1.608 1.00 45.59 154 THR A O 1
ATOM 1195 N N . GLU A 1 155 ? 1.935 -5.785 2.278 1.00 57.44 155 GLU A N 1
ATOM 1196 C CA . GLU A 1 155 ? 1.641 -5.958 3.699 1.00 57.44 155 GLU A CA 1
ATOM 1197 C C . GLU A 1 155 ? 2.456 -4.944 4.504 1.00 57.44 155 GLU A C 1
ATOM 1199 O O . GLU A 1 155 ? 3.685 -4.891 4.373 1.00 57.44 155 GLU A O 1
ATOM 1204 N N . LEU A 1 156 ? 1.758 -4.127 5.299 1.00 66.25 156 LEU A N 1
ATOM 1205 C CA . LEU A 1 156 ? 2.368 -3.153 6.200 1.00 66.25 156 LEU A CA 1
ATOM 1206 C C . LEU A 1 156 ? 2.362 -3.658 7.649 1.00 66.25 156 LEU A C 1
ATOM 1208 O O . LEU A 1 156 ? 1.315 -4.106 8.118 1.00 66.25 156 LEU A O 1
ATOM 1212 N N . ASN A 1 157 ? 3.508 -3.568 8.334 1.00 57.31 157 ASN A N 1
ATOM 1213 C CA . ASN A 1 157 ? 3.700 -3.910 9.755 1.00 57.31 157 ASN A CA 1
ATOM 1214 C C . ASN A 1 157 ? 4.242 -2.735 10.567 1.00 57.31 157 ASN A C 1
ATOM 1216 O O . ASN A 1 157 ? 5.073 -1.975 10.015 1.00 57.31 157 ASN A O 1
#

Foldseek 3Di:
DDDDDDDDDDDDDPPPPQQDEAEDQDLCQVLCCPPPNHPYGYHPYDQDPVLLVLVVVLCVVVVWDKDKDKAFLVCQLVVVCVSSVNSRDPSPSVVVSVVRVSVCVSVVNRIKIKIWGWDFDDDDPPDDPDPDPDKDKDWRDDDPDDDDDTTIIIIID